Protein AF-A0A804L6R6-F1 (afdb_monomer_lite)

Secondary structure (DSSP, 8-state):
-----------SS--GGGS---TTT----SSSHHHHH--TT-GGG-TTT-HHHHHHH--S-EEEEEEES-TTT-HHHHHTT-TTSPSEEEEEEESSPPPHHHHHHHHHTT----PPPP-

InterPro domains:
  IPR009287 Transcription initiation Spt4 [PTHR12882] (27-115)
  IPR022800 Spt4/RpoE2 zinc finger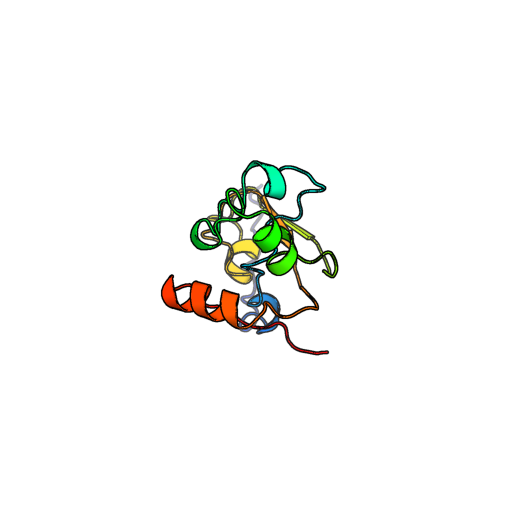 [PF06093] (32-95)
  IPR022800 Spt4/RpoE2 zinc finger [SM01389] (25-95)
  IPR022800 Spt4/RpoE2 zinc finger [cd07973] (35-113)
  IPR029040 RNA polymerase subunit RPABC4/transcription elongation factor Spt4 [SSF63393] (34-94)
  IPR038510 Spt4 superfamily [G3DSA:3.30.40.210] (23-119)

Sequence (119 aa):
MRRTIGRQASPRSPPASATSLGLASAVVSSRPTTRESGCENCPFLEMEKEHDNVVNCTTPNFTGIISVMDPSRSWAARWLRIGRYIPGCYTLAVSEELPEEYQAICADNNVQYVPPKRA

Organism: Musa acuminata subsp. malaccensis (NCBI:txid214687)

pLDDT: mean 70.1, std 17.91, range [35.25, 92.31]

Foldseek 3Di:
DDPPPPDPPDDPAQDLQLQQWQLLAFAPDVDDCCCCPNDPSCVLLVCNPDVVSNVLSHDPAADDKDFFQQLCPDPSNVSSVVSVPHGHMTTRGGQDFRDPVVCVSCVVVVHDHDGHDHD

Radius of gyration: 15.52 Å; chains: 1; bounding box: 29×36×51 Å

Structure (mmCIF, N/CA/C/O backbone):
data_AF-A0A804L6R6-F1
#
_entry.id   AF-A0A804L6R6-F1
#
loop_
_atom_site.group_PDB
_atom_site.id
_atom_site.type_symbol
_atom_site.label_atom_id
_atom_site.label_alt_id
_atom_site.label_comp_id
_atom_site.label_asym_id
_atom_site.label_entity_id
_atom_site.label_seq_id
_atom_site.pdbx_PDB_ins_code
_atom_site.Cartn_x
_atom_site.Cartn_y
_atom_site.Cartn_z
_atom_site.occupancy
_atom_site.B_iso_or_equiv
_atom_site.auth_seq_id
_atom_site.auth_comp_id
_atom_site.auth_asym_id
_atom_site.auth_atom_id
_atom_site.pdbx_PDB_model_num
ATOM 1 N N . MET A 1 1 ? 15.400 -7.452 -36.380 1.00 39.41 1 MET A N 1
ATOM 2 C CA . MET A 1 1 ? 15.871 -7.460 -34.975 1.00 39.41 1 MET A CA 1
ATOM 3 C C . MET A 1 1 ? 14.689 -7.672 -34.037 1.00 39.41 1 MET A C 1
ATOM 5 O O . MET A 1 1 ? 14.020 -6.717 -33.676 1.00 39.41 1 MET A O 1
ATOM 9 N N . ARG A 1 2 ? 14.383 -8.921 -33.672 1.00 39.31 2 ARG A N 1
ATOM 10 C CA . ARG A 1 2 ? 13.438 -9.223 -32.588 1.00 39.31 2 ARG A CA 1
ATOM 11 C C . ARG A 1 2 ? 14.285 -9.583 -31.376 1.00 39.31 2 ARG A C 1
ATOM 13 O O . ARG A 1 2 ? 14.955 -10.608 -31.401 1.00 39.31 2 ARG A O 1
ATOM 20 N N . ARG A 1 3 ? 14.325 -8.717 -30.360 1.00 41.00 3 ARG A N 1
ATOM 21 C CA . ARG A 1 3 ? 14.918 -9.072 -29.067 1.00 41.00 3 ARG A CA 1
ATOM 22 C C . ARG A 1 3 ? 14.039 -10.174 -28.482 1.00 41.00 3 ARG A C 1
ATOM 24 O O . ARG A 1 3 ? 12.922 -9.905 -28.054 1.00 41.00 3 ARG A O 1
ATOM 31 N N . THR A 1 4 ? 14.507 -11.414 -28.534 1.00 39.50 4 THR A N 1
ATOM 32 C CA . THR A 1 4 ? 13.961 -12.508 -27.733 1.00 39.50 4 THR A CA 1
ATOM 33 C C . THR A 1 4 ? 14.136 -12.118 -26.274 1.00 39.50 4 THR A C 1
ATOM 35 O O . THR A 1 4 ? 15.231 -12.210 -25.725 1.00 39.50 4 THR A O 1
ATOM 38 N N . ILE A 1 5 ? 13.065 -11.608 -25.669 1.00 52.19 5 ILE A N 1
ATOM 39 C CA . ILE A 1 5 ? 12.956 -11.463 -24.221 1.00 52.19 5 ILE A CA 1
ATOM 40 C C . ILE A 1 5 ? 13.092 -12.883 -23.680 1.00 52.19 5 ILE A C 1
ATOM 42 O O . ILE A 1 5 ? 12.226 -13.725 -23.920 1.00 52.19 5 ILE A O 1
ATOM 46 N N . GLY A 1 6 ? 14.236 -13.166 -23.056 1.00 38.06 6 GLY A N 1
ATOM 47 C CA . GLY A 1 6 ? 14.505 -14.451 -22.431 1.00 38.06 6 GLY A CA 1
ATOM 48 C C . GLY A 1 6 ? 13.326 -14.840 -21.548 1.00 38.06 6 GLY A C 1
ATOM 49 O O . GLY A 1 6 ? 12.782 -14.001 -20.827 1.00 38.06 6 GLY A O 1
ATOM 50 N N . ARG A 1 7 ? 12.910 -16.106 -21.655 1.00 43.66 7 ARG A N 1
ATOM 51 C CA . ARG A 1 7 ? 11.973 -16.762 -20.739 1.00 43.66 7 ARG A CA 1
ATOM 52 C C . ARG A 1 7 ? 12.348 -16.334 -19.318 1.00 43.66 7 ARG A C 1
ATOM 54 O O . ARG A 1 7 ? 13.399 -16.735 -18.827 1.00 43.66 7 ARG A O 1
ATOM 61 N N . GLN A 1 8 ? 11.531 -15.482 -18.698 1.00 48.75 8 GLN A N 1
ATOM 62 C CA . GLN A 1 8 ? 11.720 -15.126 -17.298 1.00 48.75 8 GLN A CA 1
ATOM 63 C C . GLN A 1 8 ? 11.624 -16.432 -16.517 1.00 48.75 8 GLN A C 1
ATOM 65 O O . GLN A 1 8 ? 10.585 -17.093 -16.530 1.00 48.75 8 GLN A O 1
ATOM 70 N N . ALA A 1 9 ? 12.738 -16.847 -15.921 1.00 41.84 9 ALA A N 1
ATOM 71 C CA . ALA A 1 9 ? 12.738 -17.918 -14.948 1.00 41.84 9 ALA A CA 1
ATOM 72 C C . ALA A 1 9 ? 11.723 -17.527 -13.872 1.00 41.84 9 ALA A C 1
ATOM 74 O O . ALA A 1 9 ? 11.887 -16.482 -13.251 1.00 41.84 9 ALA A O 1
ATOM 75 N N . SER A 1 10 ? 10.662 -18.316 -13.685 1.00 54.75 10 SER A N 1
ATOM 76 C CA . SER A 1 10 ? 9.814 -18.195 -12.499 1.00 54.75 10 SER A CA 1
ATOM 77 C C . SER A 1 10 ? 10.694 -18.490 -11.292 1.00 54.75 10 SER A C 1
ATOM 79 O O . SER A 1 10 ? 11.096 -19.648 -11.131 1.00 54.75 10 SER A O 1
ATOM 81 N N . PRO A 1 11 ? 11.021 -17.510 -10.434 1.00 49.75 11 PRO A N 1
ATOM 82 C CA . PRO A 1 11 ? 11.601 -17.850 -9.162 1.00 49.75 11 PRO A CA 1
ATOM 83 C C . PRO A 1 11 ? 10.477 -18.379 -8.269 1.00 49.75 11 PRO A C 1
ATOM 85 O O . PRO A 1 11 ? 9.293 -18.079 -8.439 1.00 49.75 11 PRO A O 1
ATOM 88 N N . ARG A 1 12 ? 10.887 -19.216 -7.327 1.00 50.81 12 ARG A N 1
ATOM 89 C CA . ARG A 1 12 ? 10.099 -19.748 -6.216 1.00 50.81 12 ARG A CA 1
ATOM 90 C C . ARG A 1 12 ? 9.287 -18.634 -5.564 1.00 50.81 12 ARG A C 1
ATOM 92 O O . ARG A 1 12 ? 9.823 -17.546 -5.417 1.00 50.81 12 ARG A O 1
ATOM 99 N N . SER A 1 13 ? 8.045 -18.947 -5.197 1.00 45.19 13 SER A N 1
ATOM 100 C CA . SER A 1 13 ? 7.097 -18.171 -4.384 1.00 45.19 13 SER A CA 1
ATOM 101 C C . SER A 1 13 ? 7.695 -16.914 -3.736 1.00 45.19 13 SER A C 1
ATOM 103 O O . SER A 1 13 ? 8.718 -17.047 -3.058 1.00 45.19 13 SER A O 1
ATOM 105 N N . PRO A 1 14 ? 7.073 -15.724 -3.869 1.00 44.97 14 PRO A N 1
ATOM 106 C CA . PRO A 1 14 ? 7.613 -14.513 -3.261 1.00 44.97 14 PRO A CA 1
ATOM 107 C C . PRO A 1 14 ? 7.919 -14.783 -1.780 1.00 44.97 14 PRO A C 1
ATOM 109 O O . PRO A 1 14 ? 7.096 -15.416 -1.105 1.00 44.97 14 PRO A O 1
ATOM 112 N N . PRO A 1 15 ? 9.098 -14.376 -1.267 1.00 40.12 15 PRO A N 1
ATOM 113 C CA . PRO A 1 15 ? 9.383 -14.521 0.152 1.00 40.12 15 PRO A CA 1
ATOM 114 C C . PRO A 1 15 ? 8.250 -13.832 0.913 1.00 40.12 15 PRO A C 1
ATOM 116 O O . PRO A 1 15 ? 7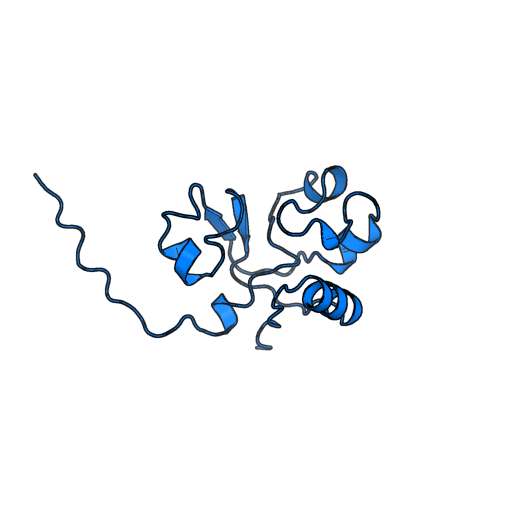.751 -12.802 0.472 1.00 40.12 15 PRO A O 1
ATOM 119 N N . ALA A 1 16 ? 7.800 -14.392 2.034 1.00 39.94 16 ALA A N 1
ATOM 120 C CA . ALA A 1 16 ? 6.669 -13.822 2.777 1.00 39.94 16 ALA A CA 1
ATOM 121 C C . ALA A 1 16 ? 6.877 -12.338 3.184 1.00 39.94 16 ALA A C 1
ATOM 123 O O . ALA A 1 16 ? 5.903 -11.646 3.445 1.00 39.94 16 ALA A O 1
ATOM 124 N N . SER A 1 17 ? 8.114 -11.822 3.129 1.00 38.16 17 SER A N 1
ATOM 125 C CA . SER A 1 17 ? 8.459 -10.396 3.258 1.00 38.16 17 SER A CA 1
ATOM 126 C C . SER A 1 17 ? 8.138 -9.523 2.033 1.00 38.16 17 SER A C 1
ATOM 128 O O . SER A 1 17 ? 8.007 -8.322 2.169 1.00 38.16 17 SER A O 1
ATOM 130 N N . ALA A 1 18 ? 7.981 -10.090 0.835 1.00 36.03 18 ALA A N 1
ATOM 131 C CA . ALA A 1 18 ? 7.493 -9.384 -0.357 1.00 36.03 18 ALA A CA 1
ATOM 132 C C . ALA A 1 18 ? 5.956 -9.289 -0.393 1.00 36.03 18 ALA A C 1
ATOM 134 O O . ALA A 1 18 ? 5.391 -8.613 -1.244 1.00 36.03 18 ALA A O 1
ATOM 135 N N . THR A 1 19 ? 5.280 -10.012 0.508 1.00 39.00 19 THR A N 1
ATOM 136 C CA . THR A 1 19 ? 3.820 -9.996 0.689 1.00 39.00 19 THR A CA 1
ATOM 137 C C . THR A 1 19 ? 3.395 -9.046 1.813 1.00 39.00 19 THR A C 1
ATOM 139 O O . THR A 1 19 ? 2.217 -8.727 1.915 1.00 39.00 19 THR A O 1
ATOM 142 N N . SER A 1 20 ? 4.338 -8.534 2.613 1.00 40.66 20 SER A N 1
ATOM 143 C CA . SER A 1 20 ? 4.078 -7.538 3.660 1.00 40.66 20 SER A CA 1
ATOM 144 C C . SER A 1 20 ? 3.908 -6.133 3.084 1.00 40.66 20 SER A C 1
ATOM 146 O O . SER A 1 20 ? 4.350 -5.154 3.686 1.00 40.66 20 SER A O 1
ATOM 148 N N . LEU A 1 21 ? 3.329 -6.018 1.887 1.00 42.81 21 LEU A N 1
ATOM 149 C CA . LEU A 1 21 ? 3.040 -4.732 1.281 1.00 42.81 21 LEU A CA 1
ATOM 150 C C . LEU A 1 21 ? 1.889 -4.094 2.040 1.00 42.81 21 LEU A C 1
ATOM 152 O O . LEU A 1 21 ? 0.730 -4.187 1.657 1.00 42.81 21 LEU A O 1
ATOM 156 N N . GLY A 1 22 ? 2.250 -3.486 3.170 1.00 46.19 22 GLY A N 1
ATOM 157 C CA . GLY A 1 22 ? 2.181 -2.042 3.282 1.00 46.19 22 GLY A CA 1
ATOM 158 C C . GLY A 1 22 ? 0.828 -1.478 2.907 1.00 46.19 22 GLY A C 1
ATOM 159 O O . GLY A 1 22 ? 0.775 -0.441 2.262 1.00 46.19 22 GLY A O 1
ATOM 160 N N . LEU A 1 23 ? -0.256 -2.127 3.325 1.00 45.66 23 LEU A N 1
ATOM 161 C CA . LEU A 1 23 ? -1.595 -1.538 3.299 1.00 45.66 23 LEU A CA 1
ATOM 162 C C . LEU A 1 23 ? -1.619 -0.200 4.047 1.00 45.66 23 LEU A C 1
ATOM 164 O O . LEU A 1 23 ? -2.411 0.678 3.740 1.00 45.66 23 LEU A O 1
ATOM 168 N N . ALA A 1 24 ? -0.666 -0.017 4.953 1.00 44.34 24 ALA A N 1
ATOM 169 C CA . ALA A 1 24 ? -0.415 1.219 5.659 1.00 44.34 24 ALA A CA 1
ATOM 170 C C . ALA A 1 24 ? 0.496 2.210 4.879 1.00 44.34 24 ALA A C 1
ATOM 172 O O . ALA A 1 24 ? 0.279 3.416 4.883 1.00 44.34 24 ALA A O 1
ATOM 173 N N . SER A 1 25 ? 1.504 1.735 4.137 1.00 47.50 25 SER A N 1
ATOM 174 C CA . SER A 1 25 ? 2.597 2.586 3.610 1.00 47.50 25 SER A CA 1
ATOM 175 C C . SER A 1 25 ? 2.667 2.692 2.083 1.00 47.50 25 SER A C 1
ATOM 177 O O . SER A 1 25 ? 3.690 3.108 1.542 1.00 47.50 25 SER A O 1
ATOM 179 N N . ALA A 1 26 ? 1.603 2.311 1.374 1.00 43.81 26 ALA A N 1
ATOM 180 C CA . ALA A 1 26 ? 1.564 2.204 -0.088 1.00 43.81 26 ALA A CA 1
ATOM 181 C C . ALA A 1 26 ? 1.796 3.516 -0.867 1.00 43.81 26 ALA A C 1
ATOM 183 O O . ALA A 1 26 ? 1.805 3.495 -2.093 1.00 43.81 26 ALA A O 1
ATOM 184 N N . VAL A 1 27 ? 2.022 4.639 -0.190 1.00 45.81 27 VAL A N 1
ATOM 185 C CA . VAL A 1 27 ? 2.481 5.874 -0.816 1.00 45.81 27 VAL A CA 1
ATOM 186 C C . VAL A 1 27 ? 3.685 6.395 -0.032 1.00 45.81 27 VAL A C 1
ATOM 188 O O . VAL A 1 27 ? 3.544 7.102 0.963 1.00 45.81 27 VAL A O 1
ATOM 191 N N . VAL A 1 28 ? 4.898 6.110 -0.520 1.00 44.03 28 VAL A N 1
ATOM 192 C CA . VAL A 1 28 ? 6.012 7.044 -0.284 1.00 44.03 28 VAL A CA 1
ATOM 193 C C . VAL A 1 28 ? 5.745 8.237 -1.186 1.00 44.03 28 VAL A C 1
ATOM 195 O O . VAL A 1 28 ? 6.265 8.341 -2.293 1.00 44.03 28 VAL A O 1
ATOM 198 N N . SER A 1 29 ? 4.876 9.128 -0.725 1.00 40.09 29 SER A N 1
ATOM 199 C CA . SER A 1 29 ? 4.895 10.507 -1.180 1.00 40.09 29 SER A CA 1
ATOM 200 C C . SER A 1 29 ? 5.837 11.240 -0.248 1.00 40.09 29 SER A C 1
ATOM 202 O O . SER A 1 29 ? 5.751 11.110 0.972 1.00 40.09 29 SER A O 1
ATOM 204 N N . SER A 1 30 ? 6.717 12.063 -0.796 1.00 35.25 30 SER A N 1
ATOM 205 C CA . SER A 1 30 ? 7.637 12.936 -0.065 1.00 35.25 30 SER A CA 1
ATOM 206 C C . SER A 1 30 ? 6.940 14.051 0.757 1.00 35.25 30 SER A C 1
ATOM 208 O O . SER A 1 30 ? 7.572 15.065 1.034 1.00 35.25 30 SER A O 1
ATOM 210 N N . ARG A 1 31 ? 5.679 13.842 1.207 1.00 37.12 31 ARG A N 1
ATOM 211 C CA . ARG A 1 31 ? 4.684 14.794 1.784 1.00 37.12 31 ARG A CA 1
ATOM 212 C C . ARG A 1 31 ? 4.156 15.800 0.729 1.00 37.12 31 ARG A C 1
ATOM 214 O O . ARG A 1 31 ? 4.930 16.091 -0.179 1.00 37.12 31 ARG A O 1
ATOM 221 N N . PRO A 1 32 ? 2.893 16.312 0.746 1.00 44.41 32 PRO A N 1
ATOM 222 C CA . PRO A 1 32 ? 1.782 16.238 1.715 1.00 44.41 32 PRO A CA 1
ATOM 223 C C . PRO A 1 32 ? 0.520 15.467 1.238 1.00 44.41 32 PRO A C 1
ATOM 225 O O . PRO A 1 32 ? -0.450 15.398 1.984 1.00 44.41 32 PRO A O 1
ATOM 228 N N . THR A 1 33 ? 0.534 14.819 0.063 1.00 55.12 33 THR A N 1
ATOM 229 C CA . THR A 1 33 ? -0.687 1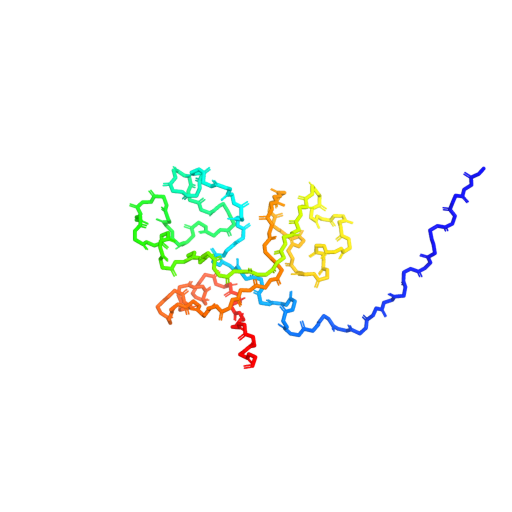4.250 -0.556 1.00 55.12 33 THR A CA 1
ATOM 230 C C . THR A 1 33 ? -1.477 13.299 0.354 1.00 55.12 33 THR A C 1
ATOM 232 O O . THR A 1 33 ? -2.694 13.385 0.397 1.00 55.12 33 THR A O 1
ATOM 235 N N . THR A 1 34 ? -0.835 12.445 1.159 1.00 52.22 34 THR A N 1
ATOM 236 C CA . THR A 1 34 ? -1.561 11.504 2.038 1.00 52.22 34 THR A CA 1
ATOM 237 C C . THR A 1 34 ? -2.287 12.201 3.191 1.00 52.22 34 THR A C 1
ATOM 239 O O . THR A 1 34 ? -3.313 11.711 3.639 1.00 52.22 34 THR A O 1
ATOM 242 N N . ARG A 1 35 ? -1.784 13.352 3.661 1.00 54.84 35 ARG A N 1
ATOM 243 C CA . ARG A 1 35 ? -2.452 14.151 4.705 1.00 54.84 35 ARG A CA 1
ATOM 244 C C . ARG A 1 35 ? -3.642 14.938 4.169 1.00 54.84 35 ARG A C 1
ATOM 246 O O . ARG A 1 35 ? -4.555 15.223 4.924 1.00 54.84 35 ARG A O 1
ATOM 253 N N . GLU A 1 36 ? -3.602 15.307 2.893 1.00 58.34 36 GLU A N 1
ATOM 254 C CA . GLU A 1 36 ? -4.625 16.154 2.269 1.00 58.34 36 GLU A CA 1
ATOM 255 C C . GLU A 1 36 ? -5.666 15.351 1.473 1.00 58.34 36 GLU A C 1
ATOM 257 O O . GLU A 1 36 ? -6.779 15.823 1.301 1.00 58.34 36 GLU A O 1
ATOM 262 N N . SER A 1 37 ? -5.320 14.151 0.992 1.00 65.06 37 SER A N 1
ATOM 263 C CA . SER A 1 37 ? -6.178 13.309 0.133 1.00 65.06 37 SER A CA 1
ATOM 264 C C . SER A 1 37 ? -6.300 11.848 0.595 1.00 65.06 37 SER A C 1
ATOM 266 O O . SER A 1 37 ? -6.975 11.048 -0.046 1.00 65.06 37 SER A O 1
ATOM 268 N N . GLY A 1 38 ? -5.664 11.474 1.711 1.00 70.06 38 GLY A N 1
ATOM 269 C CA . GLY A 1 38 ? -5.696 10.105 2.228 1.00 70.06 38 GLY A CA 1
ATOM 270 C C . GLY A 1 38 ? -4.938 9.085 1.366 1.00 70.06 38 GLY A C 1
ATOM 271 O O . GLY A 1 38 ? -4.072 9.424 0.556 1.00 70.06 38 GLY A O 1
ATOM 272 N N . CYS A 1 39 ? -5.224 7.797 1.583 1.00 74.75 39 CYS A N 1
ATOM 273 C CA . CYS A 1 39 ? -4.682 6.691 0.790 1.00 74.75 39 CYS A CA 1
ATOM 274 C C . CYS A 1 39 ? -5.748 6.167 -0.177 1.00 74.75 39 CYS A C 1
ATOM 276 O O . CYS A 1 39 ? -6.711 5.532 0.246 1.00 74.75 39 CYS A O 1
ATOM 278 N N . GLU A 1 40 ? -5.539 6.349 -1.479 1.00 77.94 40 GLU A N 1
ATOM 279 C CA . GLU A 1 40 ? -6.483 5.904 -2.516 1.00 77.94 40 GLU A CA 1
ATOM 280 C C . GLU A 1 40 ? -6.641 4.376 -2.586 1.00 77.94 40 GLU A C 1
ATOM 282 O O . GLU A 1 40 ? -7.693 3.870 -2.970 1.00 77.94 40 GLU A O 1
ATOM 287 N N . ASN A 1 41 ? -5.612 3.619 -2.187 1.00 80.06 41 ASN A N 1
ATOM 288 C CA . ASN A 1 41 ? -5.695 2.157 -2.115 1.00 80.06 41 ASN A CA 1
ATOM 289 C C . ASN A 1 41 ? -6.450 1.670 -0.864 1.00 80.06 41 ASN A C 1
ATOM 291 O O . ASN A 1 41 ? -6.913 0.529 -0.845 1.00 80.06 41 ASN A O 1
ATOM 295 N N . CYS A 1 42 ? -6.566 2.510 0.173 1.00 79.81 42 CYS A N 1
ATOM 296 C CA . CYS A 1 42 ? -7.116 2.144 1.480 1.00 79.81 42 CYS A CA 1
ATOM 297 C C . CYS A 1 42 ? -8.116 3.198 1.994 1.00 79.81 42 CYS A C 1
ATOM 299 O O . CYS A 1 42 ? -7.889 3.794 3.052 1.00 79.81 42 CYS A O 1
ATOM 301 N N . PRO A 1 43 ? -9.238 3.427 1.284 1.00 82.25 43 PRO A N 1
ATOM 302 C CA . PRO A 1 43 ? -10.232 4.429 1.679 1.00 82.25 43 PRO A CA 1
ATOM 303 C C . PRO A 1 43 ? -10.892 4.120 3.033 1.00 82.25 43 PRO A C 1
ATOM 305 O O . PRO A 1 43 ? -11.323 5.028 3.736 1.00 82.25 43 PRO A O 1
ATOM 308 N N . PHE A 1 44 ? -10.923 2.846 3.431 1.00 82.88 44 PHE A N 1
ATOM 309 C CA . PHE A 1 44 ? -11.500 2.371 4.692 1.00 82.88 44 PHE A CA 1
ATOM 310 C C . PHE A 1 44 ? -10.734 2.819 5.949 1.00 82.88 44 PHE A C 1
ATOM 312 O O . PHE A 1 44 ? -11.257 2.685 7.048 1.00 82.88 44 PHE A O 1
ATOM 319 N N . LEU A 1 45 ? -9.509 3.339 5.805 1.00 81.94 45 LEU A N 1
ATOM 320 C CA . LEU A 1 45 ? -8.731 3.888 6.923 1.00 81.94 45 LEU A CA 1
ATOM 321 C C . LEU A 1 45 ? -9.084 5.353 7.225 1.00 81.94 45 LEU A C 1
ATOM 323 O O . LEU A 1 45 ? -8.556 5.918 8.177 1.00 81.94 45 LEU A O 1
ATOM 327 N N . GLU A 1 46 ? -9.935 5.980 6.405 1.00 84.38 46 GLU A N 1
ATOM 328 C CA . GLU A 1 46 ? -10.459 7.342 6.595 1.00 84.38 46 GLU A CA 1
ATOM 329 C C . GLU A 1 46 ? -9.396 8.414 6.917 1.00 84.38 46 GLU A C 1
ATOM 331 O O . GLU A 1 46 ? -9.673 9.404 7.589 1.00 84.38 46 GLU A O 1
ATOM 336 N N . MET A 1 47 ? -8.180 8.250 6.383 1.00 80.56 47 MET A N 1
ATOM 337 C CA . MET A 1 47 ? -7.032 9.139 6.625 1.00 80.56 47 MET A CA 1
ATOM 338 C C . MET A 1 47 ? -7.264 10.605 6.223 1.00 80.56 47 MET A C 1
ATOM 340 O O . MET A 1 47 ? -6.560 11.488 6.696 1.00 80.56 47 MET A O 1
ATOM 344 N N . GLU A 1 48 ? -8.210 10.863 5.319 1.00 78.75 48 GLU A N 1
ATOM 345 C CA . GLU A 1 48 ? -8.600 12.219 4.909 1.00 78.75 48 GLU A CA 1
ATOM 346 C C . GLU A 1 48 ? -9.435 12.930 5.986 1.00 78.75 48 GLU A C 1
ATOM 348 O O . GLU A 1 48 ? -9.347 14.145 6.142 1.00 78.75 48 GLU A O 1
ATOM 353 N N . LYS A 1 49 ? -10.249 12.176 6.737 1.00 81.50 49 LYS A N 1
ATOM 354 C CA . LYS A 1 49 ? -11.122 12.718 7.787 1.00 81.50 49 LYS A CA 1
ATOM 355 C C . LYS A 1 49 ? -10.407 12.791 9.129 1.00 81.50 49 LYS A C 1
ATOM 357 O O . LYS A 1 49 ? -10.613 13.748 9.869 1.00 81.50 49 LYS A O 1
ATOM 362 N N . GLU A 1 50 ? -9.601 11.775 9.428 1.00 82.00 50 GLU A N 1
ATOM 363 C CA . GLU A 1 50 ? -8.911 11.618 10.703 1.00 82.00 50 GLU A CA 1
ATOM 364 C C . GLU A 1 50 ? -7.397 11.632 10.489 1.00 82.00 50 GLU A C 1
ATOM 366 O O . GLU A 1 50 ? -6.798 10.701 9.941 1.00 82.00 50 GLU A O 1
ATOM 371 N N . HIS A 1 51 ? -6.760 12.714 10.928 1.00 79.19 51 HIS A N 1
ATOM 372 C CA . HIS A 1 51 ? -5.330 12.920 10.712 1.00 79.19 51 HIS A CA 1
ATOM 373 C C . HIS A 1 51 ? -4.474 12.029 11.609 1.00 79.19 51 HIS A C 1
ATOM 375 O O . HIS A 1 51 ? -3.347 11.684 11.240 1.00 79.19 51 HIS A O 1
ATOM 381 N N . ASP A 1 52 ? -5.006 11.616 12.759 1.00 83.38 52 ASP A N 1
ATOM 382 C CA . ASP A 1 52 ? -4.319 10.680 13.645 1.00 83.38 52 ASP A CA 1
ATOM 383 C C . ASP A 1 52 ? -4.167 9.302 12.979 1.00 83.38 52 ASP A C 1
ATOM 385 O O . ASP A 1 52 ? -3.130 8.647 13.133 1.00 83.38 52 ASP A O 1
ATOM 389 N N . ASN A 1 53 ? -5.110 8.907 12.113 1.00 81.25 53 ASN A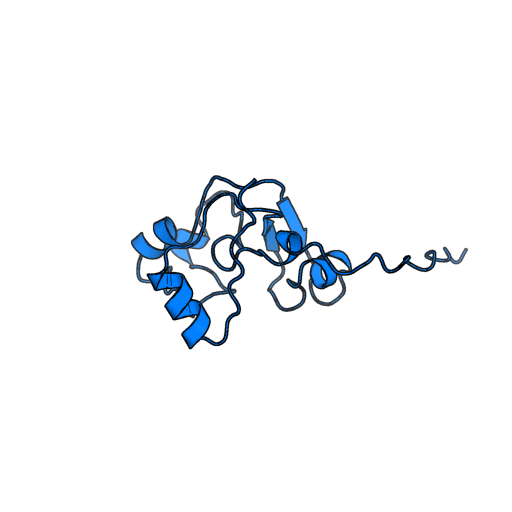 N 1
ATOM 390 C CA . ASN A 1 53 ? -5.008 7.672 11.328 1.00 81.25 53 ASN A CA 1
ATOM 391 C C . ASN A 1 53 ? -3.822 7.714 10.363 1.00 81.2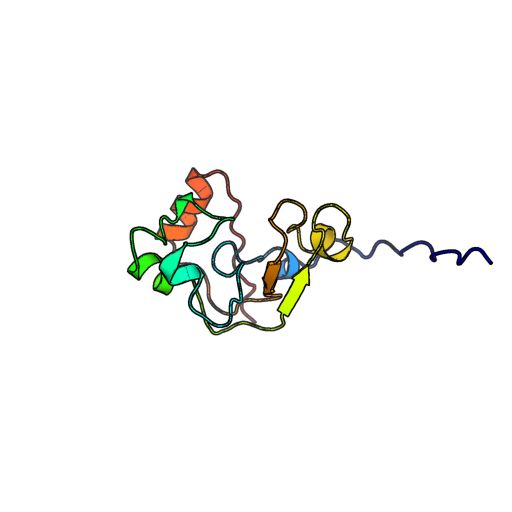5 53 ASN A C 1
ATOM 393 O O . ASN A 1 53 ? -3.187 6.685 10.140 1.00 81.25 53 ASN A O 1
ATOM 397 N N . VAL A 1 54 ? -3.463 8.889 9.830 1.00 79.69 54 VAL A N 1
ATOM 398 C CA . VAL A 1 54 ? -2.262 9.036 8.991 1.00 79.69 54 VAL A CA 1
ATOM 399 C C . VAL A 1 54 ? -1.019 8.676 9.795 1.00 79.69 54 VAL A C 1
ATOM 401 O O . VAL A 1 54 ? -0.141 7.986 9.287 1.00 79.69 54 VAL A O 1
ATOM 404 N N . VAL A 1 55 ? -0.921 9.120 11.048 1.00 81.44 55 VAL A N 1
ATOM 405 C CA . VAL A 1 55 ? 0.249 8.845 11.895 1.00 81.44 55 VAL A CA 1
ATOM 406 C C . VAL A 1 55 ? 0.303 7.372 12.294 1.00 81.44 55 VAL A C 1
ATOM 408 O O . VAL A 1 55 ? 1.372 6.777 12.248 1.00 81.44 55 VAL A O 1
ATOM 411 N N . ASN A 1 56 ? -0.839 6.769 12.622 1.00 81.62 56 ASN A N 1
ATOM 412 C CA . ASN A 1 56 ? -0.899 5.376 13.071 1.00 81.62 56 ASN A CA 1
ATOM 413 C C . ASN A 1 56 ? -0.791 4.356 11.928 1.00 81.62 56 ASN A C 1
ATOM 415 O O . ASN A 1 56 ? -0.335 3.231 12.135 1.00 81.62 56 ASN A O 1
ATOM 419 N N . CYS A 1 57 ? -1.199 4.742 10.718 1.00 79.44 57 CYS A N 1
ATOM 420 C CA . CYS A 1 57 ? -1.143 3.895 9.532 1.00 79.44 57 CYS A CA 1
ATOM 421 C C . CYS A 1 57 ? 0.070 4.183 8.645 1.00 79.44 57 CYS A C 1
ATOM 423 O O . CYS A 1 57 ? 0.238 3.505 7.644 1.00 79.44 57 CYS A O 1
ATOM 425 N N . THR A 1 58 ? 0.935 5.153 8.940 1.00 77.50 58 THR A N 1
ATOM 426 C CA . THR A 1 58 ? 2.139 5.393 8.126 1.00 77.50 58 THR A CA 1
ATOM 427 C C . THR A 1 58 ? 3.390 5.366 8.983 1.00 77.50 58 THR A C 1
ATOM 429 O O . THR A 1 58 ? 3.358 5.678 10.166 1.00 77.50 58 THR A O 1
ATOM 432 N N . THR A 1 59 ? 4.521 4.993 8.388 1.00 77.19 59 THR A N 1
ATOM 433 C CA . THR A 1 59 ? 5.795 4.962 9.107 1.00 77.19 59 THR A CA 1
ATOM 434 C C . THR A 1 59 ? 6.929 5.475 8.228 1.00 77.19 59 THR A C 1
ATOM 436 O O . THR A 1 59 ? 6.984 5.161 7.033 1.00 77.19 59 THR A O 1
ATOM 439 N N . PRO A 1 60 ? 7.850 6.279 8.790 1.00 76.31 60 PRO A N 1
ATOM 440 C CA . PRO A 1 60 ? 9.059 6.685 8.087 1.00 76.31 60 PRO A CA 1
ATOM 441 C C . PRO A 1 60 ? 10.096 5.552 8.008 1.00 76.31 60 PRO A C 1
ATOM 443 O O . PRO A 1 60 ? 11.049 5.661 7.240 1.00 76.31 60 PRO A O 1
ATOM 446 N N . ASN A 1 61 ? 9.929 4.475 8.783 1.00 79.81 61 ASN A N 1
ATOM 447 C CA . ASN A 1 61 ? 10.897 3.392 8.905 1.00 79.81 61 ASN A CA 1
ATOM 448 C C . ASN A 1 61 ? 10.638 2.299 7.860 1.00 79.81 61 ASN A C 1
ATOM 450 O O . ASN A 1 61 ? 10.069 1.240 8.142 1.00 79.81 61 ASN A O 1
ATOM 454 N N . PHE A 1 62 ? 11.079 2.563 6.630 1.00 80.00 62 PHE A N 1
ATOM 455 C CA . PHE A 1 62 ? 10.970 1.636 5.506 1.00 80.00 62 PHE A CA 1
ATOM 456 C C . PHE A 1 62 ? 12.312 1.423 4.801 1.00 80.00 62 PHE A C 1
ATOM 458 O O . PHE A 1 62 ? 13.229 2.238 4.879 1.00 80.00 62 PHE A O 1
ATOM 465 N N . THR A 1 63 ? 12.422 0.311 4.076 1.00 80.50 63 THR A N 1
ATOM 466 C CA . THR A 1 63 ? 13.591 -0.014 3.252 1.00 80.50 63 THR A CA 1
ATOM 467 C C . THR A 1 63 ? 13.175 -0.196 1.803 1.00 80.50 63 THR A C 1
ATOM 469 O O . THR A 1 63 ? 12.333 -1.036 1.490 1.00 80.50 63 THR A O 1
ATOM 472 N N . GLY A 1 64 ? 13.823 0.561 0.915 1.00 79.44 64 GLY A N 1
ATOM 473 C CA . GLY A 1 64 ? 13.645 0.466 -0.530 1.00 79.44 64 GLY A CA 1
ATOM 474 C C . GLY A 1 64 ? 12.324 1.052 -1.035 1.00 79.44 64 GLY A C 1
ATOM 475 O O . GLY A 1 64 ? 11.295 1.012 -0.365 1.00 79.44 64 GLY A O 1
ATOM 476 N N . ILE A 1 65 ? 12.367 1.594 -2.251 1.00 81.44 65 ILE A N 1
ATOM 477 C CA . ILE A 1 65 ? 11.215 2.175 -2.947 1.00 81.44 65 ILE A CA 1
ATOM 478 C C . ILE A 1 65 ? 11.134 1.546 -4.336 1.00 81.44 65 ILE A C 1
ATOM 480 O O . ILE A 1 65 ? 12.160 1.311 -4.978 1.00 81.44 65 ILE A O 1
ATOM 484 N N . ILE A 1 66 ? 9.916 1.302 -4.810 1.00 81.56 66 ILE A N 1
ATOM 485 C CA . ILE A 1 66 ? 9.628 0.934 -6.192 1.00 81.56 66 ILE A CA 1
ATOM 486 C C . ILE A 1 66 ? 8.565 1.866 -6.773 1.00 81.56 66 ILE A C 1
ATOM 488 O O . ILE A 1 66 ? 7.498 2.052 -6.194 1.00 81.56 66 ILE A O 1
ATOM 492 N N . SER A 1 67 ? 8.842 2.424 -7.948 1.00 85.38 67 SER A N 1
ATOM 493 C CA . SER A 1 67 ? 7.872 3.212 -8.711 1.00 85.38 67 SER A CA 1
ATOM 494 C C . SER A 1 67 ? 7.260 2.340 -9.801 1.00 85.38 67 SER A C 1
ATOM 496 O O . SER A 1 67 ? 7.976 1.750 -10.615 1.00 85.38 67 SER A O 1
ATOM 498 N N . VAL A 1 68 ? 5.933 2.242 -9.821 1.00 82.25 68 VAL A N 1
ATOM 499 C CA . VAL A 1 68 ? 5.189 1.389 -10.749 1.00 82.25 68 VAL A CA 1
ATOM 500 C C . VAL A 1 68 ? 4.233 2.243 -11.573 1.00 82.25 68 VAL A C 1
ATOM 502 O O . VAL A 1 68 ? 3.278 2.798 -11.044 1.00 82.25 68 VAL A O 1
ATOM 505 N N . MET A 1 69 ? 4.474 2.304 -12.884 1.00 88.12 69 MET A N 1
ATOM 506 C CA . MET A 1 69 ? 3.635 3.062 -13.824 1.00 88.12 69 MET A CA 1
ATOM 507 C C . MET A 1 69 ? 2.414 2.272 -14.313 1.00 88.12 69 MET A C 1
ATOM 509 O O . MET A 1 69 ? 1.366 2.847 -14.571 1.00 88.12 69 MET A O 1
ATOM 513 N N . ASP A 1 70 ? 2.554 0.953 -14.458 1.00 89.00 70 ASP A N 1
ATOM 514 C CA . ASP A 1 70 ? 1.483 0.055 -14.906 1.00 89.00 70 ASP A CA 1
ATOM 515 C C . ASP A 1 70 ? 1.507 -1.228 -14.056 1.00 89.00 70 ASP A C 1
ATOM 517 O O . ASP A 1 70 ? 2.217 -2.193 -14.382 1.00 89.00 70 ASP A O 1
ATOM 521 N N . PRO A 1 71 ? 0.781 -1.237 -12.922 1.00 85.88 71 PRO A N 1
ATOM 522 C CA . PRO A 1 71 ? 0.745 -2.376 -12.008 1.00 85.88 71 PRO A CA 1
ATOM 523 C C . PRO A 1 71 ? 0.189 -3.650 -12.652 1.00 85.88 71 PRO A C 1
ATOM 525 O O . PRO A 1 71 ? 0.673 -4.747 -12.366 1.00 85.88 71 PRO A O 1
ATOM 528 N N . SER A 1 72 ? -0.755 -3.513 -13.588 1.00 89.62 72 SER A N 1
ATOM 529 C CA . SER A 1 72 ? -1.415 -4.643 -14.251 1.00 89.62 72 SER A CA 1
ATOM 530 C C . SER A 1 72 ? -0.474 -5.431 -15.173 1.00 89.62 72 SER A C 1
ATOM 532 O O . SER A 1 72 ? -0.589 -6.653 -15.301 1.00 89.62 72 SER A O 1
ATOM 534 N N . ARG A 1 73 ? 0.501 -4.747 -15.790 1.00 90.94 73 ARG A N 1
ATOM 535 C 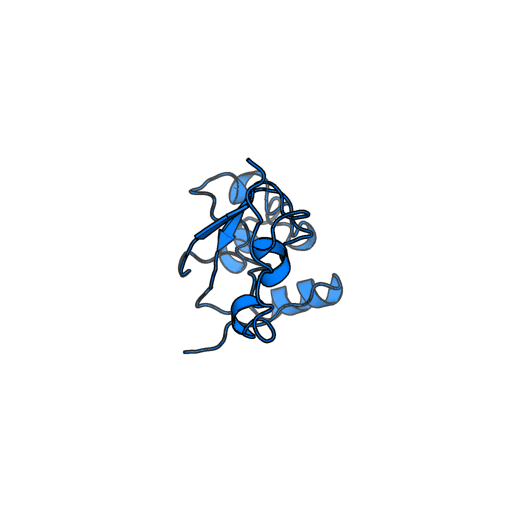CA . ARG A 1 73 ? 1.444 -5.342 -16.756 1.00 90.94 73 ARG A CA 1
ATOM 536 C C . ARG A 1 73 ? 2.835 -5.595 -16.181 1.00 90.94 73 ARG A C 1
ATOM 538 O O . ARG A 1 73 ? 3.611 -6.354 -16.768 1.00 90.94 73 ARG A O 1
ATOM 545 N N . SER A 1 74 ? 3.161 -5.020 -15.026 1.00 87.56 74 SER A N 1
ATOM 546 C CA . SER A 1 74 ? 4.466 -5.189 -14.386 1.00 87.56 74 SER A CA 1
ATOM 547 C C . SER A 1 74 ? 4.617 -6.568 -13.731 1.00 87.56 74 SER A C 1
ATOM 549 O O . SER A 1 74 ? 3.820 -6.992 -12.893 1.00 87.56 74 SER A O 1
ATOM 551 N N . TRP A 1 75 ? 5.683 -7.294 -14.086 1.00 92.31 75 TRP A N 1
ATOM 552 C CA . TRP A 1 75 ? 6.055 -8.523 -13.376 1.00 92.31 75 TRP A CA 1
ATOM 553 C C . TRP A 1 75 ? 6.397 -8.242 -11.911 1.00 92.31 75 TRP A C 1
ATOM 555 O O . TRP A 1 75 ? 5.915 -8.961 -11.041 1.00 92.31 75 TRP A O 1
ATOM 565 N N . ALA A 1 76 ? 7.150 -7.171 -11.636 1.00 86.94 76 ALA A N 1
ATOM 566 C CA . ALA A 1 76 ? 7.516 -6.792 -10.275 1.00 86.94 76 ALA A CA 1
ATOM 567 C C . ALA A 1 76 ? 6.271 -6.484 -9.431 1.00 86.94 76 ALA A C 1
ATOM 569 O O . ALA A 1 76 ? 6.175 -6.950 -8.303 1.00 86.94 76 ALA A O 1
ATOM 570 N N . ALA A 1 77 ? 5.273 -5.797 -9.999 1.00 85.94 77 ALA A N 1
ATOM 571 C CA . ALA A 1 77 ? 4.023 -5.508 -9.299 1.00 85.94 77 ALA A CA 1
ATOM 572 C C . ALA A 1 77 ? 3.222 -6.777 -8.975 1.00 85.94 77 ALA A C 1
ATOM 574 O O . ALA A 1 77 ? 2.707 -6.920 -7.869 1.00 85.94 77 ALA A O 1
ATOM 575 N N . ARG A 1 78 ? 3.151 -7.736 -9.909 1.00 85.50 78 ARG A N 1
ATOM 576 C CA . ARG A 1 78 ? 2.519 -9.043 -9.657 1.00 85.50 78 ARG A CA 1
ATOM 577 C C . ARG A 1 78 ? 3.276 -9.853 -8.608 1.00 85.50 78 ARG A C 1
ATOM 579 O O . ARG A 1 78 ? 2.649 -10.449 -7.739 1.00 85.50 78 ARG A O 1
ATOM 586 N N . TRP A 1 79 ? 4.606 -9.850 -8.672 1.00 84.00 79 TRP A N 1
ATOM 587 C CA . TRP A 1 79 ? 5.475 -10.529 -7.709 1.00 84.00 79 TRP A CA 1
ATOM 588 C C . TRP A 1 79 ? 5.276 -10.009 -6.283 1.00 84.00 79 TRP A C 1
ATOM 590 O O . TRP A 1 79 ? 5.169 -10.784 -5.336 1.00 84.00 79 TRP A O 1
ATOM 600 N N . LEU A 1 80 ? 5.163 -8.690 -6.166 1.00 80.56 80 LEU A N 1
ATOM 601 C CA . LEU A 1 80 ? 4.911 -7.943 -4.941 1.00 80.56 80 LEU A CA 1
ATOM 602 C C . LEU A 1 80 ? 3.418 -7.898 -4.552 1.00 80.56 80 LEU A C 1
ATOM 604 O O . LEU A 1 80 ? 3.054 -7.302 -3.552 1.00 80.56 80 LEU A O 1
ATOM 608 N N . ARG A 1 81 ? 2.522 -8.522 -5.328 1.00 81.94 81 ARG A N 1
ATOM 609 C CA . ARG A 1 81 ? 1.058 -8.509 -5.117 1.00 81.94 81 ARG A CA 1
ATOM 610 C C . ARG A 1 81 ? 0.389 -7.121 -5.120 1.00 81.94 81 ARG A C 1
ATOM 612 O O . ARG A 1 81 ? -0.762 -7.009 -4.720 1.00 81.94 81 ARG A O 1
ATOM 619 N N . ILE A 1 82 ? 1.036 -6.099 -5.677 1.00 80.69 82 ILE A N 1
ATOM 620 C CA . ILE A 1 82 ? 0.477 -4.744 -5.885 1.00 80.69 82 ILE A CA 1
ATOM 621 C C . ILE A 1 82 ? -0.101 -4.546 -7.289 1.00 80.69 82 ILE A C 1
ATOM 623 O O . ILE A 1 82 ? -0.423 -3.435 -7.689 1.00 80.69 82 ILE A O 1
ATOM 627 N N . GLY A 1 83 ? -0.258 -5.619 -8.069 1.00 83.50 83 GLY A N 1
ATOM 628 C CA . GLY A 1 83 ? -0.750 -5.535 -9.450 1.00 83.50 83 GLY A CA 1
ATOM 629 C C . GLY A 1 83 ? -2.189 -5.021 -9.608 1.00 83.50 83 GLY A C 1
ATOM 630 O O . GLY A 1 83 ? -2.598 -4.731 -10.728 1.00 83.50 83 GLY A O 1
ATOM 631 N N . ARG A 1 84 ? -2.953 -4.924 -8.511 1.00 82.25 84 ARG A N 1
ATOM 632 C CA . ARG A 1 84 ? -4.323 -4.379 -8.474 1.00 82.25 84 ARG A CA 1
ATOM 633 C C . ARG A 1 84 ? -4.393 -2.950 -7.926 1.00 82.25 84 ARG A C 1
ATOM 635 O O . ARG A 1 84 ? -5.488 -2.404 -7.868 1.00 82.25 84 ARG A O 1
ATOM 642 N N . TYR A 1 85 ? -3.270 -2.390 -7.484 1.00 82.94 85 TYR A N 1
ATOM 643 C CA . TYR A 1 85 ? -3.217 -1.046 -6.912 1.00 82.94 85 TYR A CA 1
ATOM 644 C C . TYR A 1 85 ? -3.016 0.001 -8.003 1.00 82.94 85 TYR A C 1
ATOM 646 O O . TYR A 1 85 ? -2.723 -0.336 -9.153 1.00 82.94 85 TYR A O 1
ATOM 654 N N . ILE A 1 86 ? -3.200 1.268 -7.646 1.00 82.94 86 ILE A N 1
ATOM 655 C CA . ILE A 1 86 ? -3.031 2.389 -8.574 1.00 82.94 86 ILE A CA 1
ATOM 656 C C . ILE A 1 86 ? -1.552 2.593 -8.970 1.00 82.94 86 ILE A C 1
ATOM 658 O O . ILE A 1 86 ? -0.644 2.145 -8.271 1.00 82.94 86 ILE A O 1
ATOM 662 N N . PRO A 1 87 ? -1.234 3.238 -10.099 1.00 84.69 87 PRO A N 1
ATOM 663 C CA . PRO A 1 87 ? 0.142 3.641 -10.388 1.00 84.69 87 PRO A CA 1
ATOM 664 C C . PRO A 1 87 ? 0.708 4.541 -9.279 1.00 84.69 87 PRO A C 1
ATOM 666 O O . PRO A 1 87 ? 0.018 5.432 -8.797 1.00 84.69 87 PRO A O 1
ATOM 669 N N . GLY A 1 88 ? 1.958 4.320 -8.867 1.00 81.81 88 GLY A N 1
ATOM 670 C CA . GLY A 1 88 ? 2.531 5.067 -7.745 1.00 81.81 88 GLY A CA 1
ATOM 671 C C . GLY A 1 88 ? 3.864 4.541 -7.219 1.00 81.81 88 GLY A C 1
ATOM 672 O O . GLY A 1 88 ? 4.489 3.655 -7.812 1.00 81.81 88 GLY A O 1
ATOM 673 N N . CYS A 1 89 ? 4.300 5.119 -6.099 1.00 80.81 89 CYS A N 1
ATOM 674 C CA . CYS A 1 89 ? 5.537 4.776 -5.400 1.00 80.81 89 CYS A CA 1
ATOM 675 C C . CYS A 1 89 ? 5.240 3.983 -4.125 1.00 80.81 89 CYS A C 1
ATOM 677 O O . CYS A 1 89 ? 4.614 4.494 -3.199 1.00 80.81 89 CYS A O 1
ATOM 679 N N . TYR A 1 90 ? 5.772 2.767 -4.061 1.00 81.06 90 TYR A N 1
ATOM 680 C CA . TYR A 1 90 ? 5.547 1.802 -2.990 1.00 81.06 90 TYR A CA 1
ATOM 681 C C . TYR A 1 90 ? 6.840 1.510 -2.230 1.00 81.06 90 TYR A C 1
ATOM 683 O O . TYR A 1 90 ? 7.930 1.567 -2.805 1.00 81.06 90 TYR A O 1
ATOM 691 N N . THR A 1 91 ? 6.731 1.147 -0.953 1.00 78.56 91 THR A N 1
ATOM 692 C CA . THR A 1 91 ? 7.859 0.621 -0.172 1.00 78.56 91 THR A CA 1
ATOM 693 C C . THR A 1 91 ? 8.085 -0.860 -0.466 1.00 78.56 91 THR A C 1
ATOM 695 O O . THR A 1 91 ? 7.152 -1.589 -0.805 1.00 78.56 91 THR A O 1
ATOM 698 N N . LEU A 1 92 ? 9.332 -1.325 -0.340 1.00 81.00 92 LEU A N 1
ATOM 699 C CA . LEU A 1 92 ? 9.644 -2.756 -0.462 1.00 81.00 92 LEU A CA 1
ATOM 700 C C . LEU A 1 92 ? 9.525 -3.497 0.873 1.00 81.00 92 LEU A C 1
ATOM 702 O O . LEU A 1 92 ? 9.145 -4.665 0.885 1.00 81.00 92 LEU A O 1
ATOM 706 N N . ALA A 1 93 ? 9.852 -2.833 1.980 1.00 78.25 93 ALA A N 1
ATOM 707 C CA . ALA A 1 93 ? 9.718 -3.377 3.324 1.00 78.25 93 ALA A CA 1
ATOM 708 C C . ALA A 1 93 ? 9.463 -2.265 4.344 1.00 78.25 93 ALA A C 1
ATOM 710 O O . ALA A 1 93 ? 9.945 -1.143 4.183 1.00 78.25 93 ALA A O 1
ATOM 711 N N . VAL A 1 94 ? 8.744 -2.612 5.407 1.00 78.25 94 VAL A N 1
ATOM 712 C CA . VAL A 1 94 ? 8.435 -1.749 6.548 1.00 78.25 94 VAL A CA 1
ATOM 713 C C . VAL A 1 94 ? 8.891 -2.464 7.817 1.00 78.25 94 VAL A C 1
ATOM 715 O O . VAL A 1 94 ? 8.721 -3.677 7.917 1.00 78.25 94 VAL A O 1
ATOM 718 N N . SER A 1 95 ? 9.505 -1.737 8.750 1.00 76.69 95 SER A N 1
ATOM 719 C CA . SER A 1 95 ? 10.047 -2.334 9.981 1.00 76.69 95 SER A CA 1
ATOM 720 C C . SER A 1 95 ? 9.006 -2.485 11.091 1.00 76.69 95 SER A C 1
ATOM 722 O O . SER A 1 95 ? 9.153 -3.338 11.960 1.00 76.69 95 SER A O 1
ATOM 724 N N . GLU A 1 96 ? 7.973 -1.647 11.074 1.00 79.38 96 GLU A N 1
ATOM 725 C CA . GLU A 1 96 ? 6.958 -1.562 12.122 1.00 79.38 96 GLU A CA 1
ATOM 726 C C . GLU A 1 96 ? 5.679 -2.305 11.726 1.00 79.38 96 GLU A C 1
ATOM 728 O O . GLU A 1 96 ? 5.283 -2.339 10.559 1.00 79.38 96 GLU A O 1
ATOM 733 N N . GLU A 1 97 ? 5.032 -2.913 12.717 1.00 83.19 97 GLU A N 1
ATOM 734 C CA . GLU A 1 97 ? 3.728 -3.547 12.552 1.00 83.19 97 GLU A CA 1
ATOM 735 C C . GLU A 1 97 ? 2.618 -2.497 12.687 1.00 83.19 97 GLU A C 1
ATOM 737 O O . GLU A 1 97 ? 2.678 -1.613 13.539 1.00 83.19 97 GLU A O 1
ATOM 742 N N . LEU A 1 98 ? 1.581 -2.625 11.860 1.00 83.44 98 LEU A N 1
ATOM 743 C CA . LEU A 1 98 ? 0.348 -1.860 11.997 1.00 83.44 98 LEU A CA 1
ATOM 744 C C . LEU A 1 98 ? -0.313 -2.166 13.358 1.00 83.44 98 LEU A C 1
ATOM 746 O O . LEU A 1 98 ? -0.362 -3.344 13.720 1.00 83.44 98 LEU A O 1
ATOM 750 N N . PRO A 1 99 ? -0.855 -1.187 14.106 1.00 86.50 99 PRO A N 1
ATOM 751 C CA . PRO A 1 99 ? -1.531 -1.473 15.371 1.00 86.50 99 PRO A CA 1
ATOM 752 C C . PRO A 1 99 ? -2.740 -2.403 15.183 1.00 86.50 99 PRO A C 1
ATOM 754 O O . PRO A 1 99 ? -3.407 -2.359 14.149 1.00 86.50 99 PRO A O 1
ATOM 757 N N . GLU A 1 100 ? -3.023 -3.242 16.184 1.00 87.94 100 GLU A N 1
ATOM 758 C CA . GLU A 1 100 ? -4.033 -4.315 16.113 1.00 87.94 100 GLU A CA 1
ATOM 759 C C . GLU A 1 100 ? -5.432 -3.808 15.728 1.00 87.94 100 GLU A C 1
ATOM 761 O O . GLU A 1 100 ? -6.118 -4.440 14.928 1.00 87.94 100 GLU A O 1
ATOM 766 N N . GLU A 1 101 ? -5.808 -2.622 16.208 1.00 88.06 101 GLU A N 1
ATOM 767 C CA . GLU A 1 101 ? -7.053 -1.940 15.842 1.00 88.06 101 GLU A CA 1
ATOM 768 C C . GLU A 1 101 ? -7.205 -1.789 14.319 1.00 88.06 101 GLU A C 1
ATOM 770 O O . GLU A 1 101 ? -8.212 -2.192 13.740 1.00 88.06 101 GLU A O 1
ATOM 775 N N . TYR A 1 102 ? -6.171 -1.300 13.636 1.00 84.50 102 TYR A N 1
ATOM 776 C CA . TYR A 1 102 ? -6.205 -1.114 12.185 1.00 84.50 102 TYR A CA 1
ATOM 777 C C . TYR A 1 102 ? -6.040 -2.428 11.417 1.00 84.50 102 TYR A C 1
ATOM 779 O O . TYR A 1 102 ? -6.498 -2.536 10.276 1.00 84.50 102 TYR A O 1
ATOM 787 N N . GLN A 1 103 ? -5.429 -3.451 12.026 1.00 85.38 103 GLN A N 1
ATOM 788 C CA . GLN A 1 103 ? -5.425 -4.801 11.456 1.00 85.38 103 GLN A CA 1
ATOM 789 C C . GLN A 1 103 ? -6.841 -5.388 11.417 1.00 85.38 103 GLN A C 1
ATOM 791 O O . GLN A 1 103 ? -7.215 -5.983 10.404 1.00 85.38 103 GLN A O 1
ATOM 796 N N . ALA A 1 104 ? -7.637 -5.180 12.473 1.00 87.56 104 ALA A N 1
ATOM 797 C CA . ALA A 1 104 ? -9.038 -5.596 12.513 1.00 87.56 104 ALA A CA 1
ATOM 798 C C . ALA A 1 104 ? -9.861 -4.880 11.432 1.00 87.56 104 ALA A C 1
ATOM 800 O O . ALA A 1 104 ? -10.551 -5.538 10.657 1.00 87.56 104 ALA A O 1
ATOM 801 N N . ILE A 1 105 ? -9.677 -3.564 11.272 1.00 87.12 105 ILE A N 1
ATOM 802 C CA . ILE A 1 105 ? -10.333 -2.791 10.204 1.00 87.12 105 ILE A CA 1
ATOM 803 C C . ILE A 1 105 ? -9.974 -3.345 8.814 1.00 87.12 105 ILE A C 1
ATOM 805 O O . ILE A 1 105 ? -10.843 -3.464 7.947 1.00 87.12 105 ILE A O 1
ATOM 809 N N . CYS A 1 106 ? -8.710 -3.715 8.578 1.00 84.06 106 CYS A N 1
ATOM 810 C CA . CYS A 1 106 ? -8.311 -4.350 7.318 1.00 84.06 106 CYS A CA 1
ATOM 811 C C . CYS A 1 106 ? -9.038 -5.688 7.110 1.00 84.06 106 CYS A C 1
ATOM 813 O O . CYS A 1 106 ? -9.556 -5.942 6.021 1.00 84.06 106 CYS A O 1
ATOM 815 N N . ALA A 1 107 ? -9.108 -6.527 8.145 1.00 85.06 107 ALA A N 1
ATOM 816 C CA . ALA A 1 107 ? -9.792 -7.814 8.081 1.00 85.06 107 ALA A CA 1
ATOM 817 C C . ALA A 1 107 ? -11.290 -7.653 7.766 1.00 85.06 107 ALA A C 1
ATOM 819 O O . ALA A 1 107 ? -11.790 -8.328 6.863 1.00 85.06 107 ALA A O 1
ATOM 820 N N . ASP A 1 108 ? -11.966 -6.708 8.421 1.00 90.94 108 ASP A N 1
ATOM 821 C CA . ASP A 1 108 ? -13.382 -6.391 8.200 1.00 90.94 108 ASP A CA 1
ATOM 822 C C . ASP A 1 108 ? -13.652 -5.889 6.774 1.00 90.94 108 ASP A C 1
ATOM 824 O O . ASP A 1 108 ? -14.694 -6.173 6.185 1.00 90.94 108 ASP A O 1
ATOM 828 N N . ASN A 1 109 ? -12.675 -5.205 6.171 1.00 84.19 109 ASN A N 1
ATOM 829 C CA . ASN A 1 109 ? -12.725 -4.748 4.781 1.00 84.19 109 ASN A CA 1
ATOM 830 C C . ASN A 1 109 ? -12.202 -5.789 3.778 1.00 84.19 109 ASN A C 1
ATOM 832 O O . ASN A 1 109 ? -11.984 -5.483 2.603 1.00 84.19 109 ASN A O 1
ATOM 836 N N . ASN A 1 110 ? -12.028 -7.039 4.218 1.00 82.62 110 ASN A N 1
ATOM 837 C CA . ASN A 1 110 ? -11.602 -8.166 3.392 1.00 82.62 110 ASN A CA 1
ATOM 838 C C . ASN A 1 110 ? -10.212 -7.957 2.758 1.00 82.62 110 ASN A C 1
ATOM 840 O O . ASN A 1 110 ? -9.908 -8.450 1.663 1.00 82.62 110 ASN A O 1
ATOM 844 N N . VAL A 1 111 ? -9.366 -7.217 3.472 1.00 80.62 111 VAL A N 1
ATOM 845 C CA . VAL A 1 111 ? -7.998 -6.879 3.116 1.00 80.62 111 VAL A CA 1
ATOM 846 C C . VAL A 1 111 ? -7.044 -7.710 3.973 1.00 80.62 111 VAL A C 1
ATOM 848 O O . VAL A 1 111 ? -6.993 -7.593 5.196 1.00 80.62 111 VAL A O 1
ATOM 851 N N . GLN A 1 112 ? -6.240 -8.551 3.320 1.00 76.56 112 GLN A N 1
ATOM 852 C CA . GLN A 1 112 ? -5.277 -9.398 4.016 1.00 76.56 112 GLN A CA 1
ATOM 853 C C . GLN A 1 112 ? -4.049 -8.591 4.456 1.00 76.56 112 GLN A C 1
ATOM 855 O O . GLN A 1 112 ? -3.160 -8.316 3.648 1.00 76.56 112 GLN A O 1
ATOM 860 N N . TYR A 1 113 ? -3.964 -8.280 5.748 1.00 79.94 113 TYR A N 1
ATOM 861 C CA . TYR A 1 113 ? -2.740 -7.772 6.360 1.00 79.94 113 TYR A CA 1
ATOM 862 C C . TYR A 1 113 ? -1.757 -8.917 6.646 1.00 79.94 113 TYR A C 1
ATOM 864 O O . TYR A 1 113 ? -2.131 -9.969 7.165 1.00 79.94 113 TYR A O 1
ATOM 872 N N . VAL A 1 114 ? -0.486 -8.715 6.290 1.00 79.25 114 VAL A N 1
ATOM 873 C CA . VAL A 1 114 ? 0.611 -9.635 6.612 1.00 79.25 114 VAL A CA 1
ATOM 874 C C . VAL A 1 114 ? 1.684 -8.839 7.346 1.00 79.25 114 VAL A C 1
ATOM 876 O O . VAL A 1 114 ? 2.287 -7.957 6.725 1.00 79.25 114 VAL A O 1
ATOM 879 N N . PRO A 1 115 ? 1.938 -9.127 8.635 1.00 77.94 115 PRO A N 1
ATOM 880 C CA . PRO A 1 115 ? 2.932 -8.390 9.396 1.00 77.94 115 PRO A CA 1
ATOM 881 C C . PRO A 1 115 ? 4.336 -8.588 8.803 1.00 77.94 115 PRO A C 1
ATOM 883 O O . PRO A 1 115 ? 4.650 -9.676 8.296 1.00 77.94 115 PRO A O 1
ATOM 886 N N . PRO A 1 116 ? 5.193 -7.553 8.842 1.00 75.25 116 PRO A N 1
ATOM 887 C CA . PRO A 1 116 ? 6.586 -7.689 8.450 1.00 75.25 116 PRO A CA 1
ATOM 888 C C . PRO A 1 116 ? 7.287 -8.737 9.319 1.00 75.25 116 PRO A C 1
ATOM 890 O O . PRO A 1 116 ? 7.018 -8.889 10.510 1.00 75.25 116 PRO A O 1
ATOM 893 N N . LYS A 1 117 ? 8.206 -9.494 8.717 1.00 67.75 117 LYS A N 1
ATOM 894 C CA . LYS A 1 117 ? 9.029 -10.434 9.481 1.00 67.75 117 LYS A CA 1
ATOM 895 C C . LYS A 1 117 ? 9.991 -9.633 10.349 1.00 67.75 117 LYS A C 1
ATOM 897 O O . LYS A 1 117 ? 10.849 -8.945 9.800 1.00 67.75 117 LYS A O 1
ATOM 902 N N . ARG A 1 118 ? 9.860 -9.757 11.671 1.00 59.34 118 ARG A N 1
ATOM 903 C CA . ARG A 1 118 ? 10.858 -9.258 12.624 1.00 59.34 118 ARG A CA 1
ATOM 904 C C . ARG A 1 118 ? 12.212 -9.873 12.254 1.00 59.34 118 ARG A C 1
ATOM 906 O O . ARG A 1 118 ? 12.297 -11.094 12.097 1.00 59.34 118 ARG A O 1
ATOM 913 N N . ALA A 1 119 ? 13.194 -9.013 11.994 1.00 53.94 119 ALA A N 1
ATOM 914 C CA . ALA A 1 119 ? 14.571 -9.412 11.714 1.00 53.94 119 ALA A CA 1
ATOM 915 C C . ALA A 1 119 ? 15.247 -9.943 12.982 1.00 53.94 119 ALA A C 1
ATOM 917 O O . ALA A 1 119 ? 14.916 -9.429 14.075 1.00 53.94 119 ALA A O 1
#